Protein AF-A0A2V6CV10-F1 (afdb_monomer)

Foldseek 3Di:
DPPDDDDPPDDDAQQRPPDPDADADKAADCDDDPVCNCRRVVVAIEGEDSNCVCPVHPDDPRHHYDHPVVVVVVVVVDDPPDDDDDDPDDPVVVVVVCPDPPDD

Sequence (104 aa):
MIKNRALTGEVIAVDAPNRDAIISRVIWLRGMERQNSAAHDRCIYIHETPEERHIGKSFSFGCIRMRSRDVITLYDSVHIGMHVTISEKSIDELLRGEKPTLLS

Nearest PDB structures (foldseek):
  2jmp-assembly1_A  TM=3.567E-01  e=7.137E+00  Mycoplasmoides genitalium

pLDDT: mean 83.99, std 13.72, range [39.53, 95.81]

Mean predicted aligned error: 7.21 Å

Radius of gyration: 15.73 Å; Cα contacts (8 Å, |Δi|>4): 104; chains: 1; bounding box: 34×25×48 Å

Secondary structure (DSSP, 8-state):
--SS-------PPTT-TT-----S-EEE----SGGGTTTTTTT-EEEE-S-GGGTTS--SSS-EEE-HHHHHHHHHH--TT------SS-HHHHHHH-------

Structure (mmCIF, N/CA/C/O backbone):
data_AF-A0A2V6CV10-F1
#
_entry.id   AF-A0A2V6CV10-F1
#
loop_
_atom_site.group_PDB
_atom_site.id
_atom_site.type_symbol
_atom_site.label_atom_id
_atom_site.label_alt_id
_atom_site.label_comp_id
_atom_site.label_asym_id
_atom_site.label_entity_id
_atom_site.label_seq_id
_atom_site.pdbx_PDB_ins_code
_atom_site.Cartn_x
_atom_site.Cartn_y
_atom_site.Cartn_z
_atom_site.occupancy
_atom_site.B_iso_or_equiv
_atom_site.auth_seq_id
_atom_site.auth_comp_id
_atom_site.auth_asym_id
_atom_site.auth_atom_id
_atom_site.pdbx_PDB_model_num
ATOM 1 N N . MET A 1 1 ? -8.449 -8.192 -6.311 1.00 43.50 1 MET A N 1
ATOM 2 C CA . MET A 1 1 ? -8.489 -8.506 -7.757 1.00 43.50 1 MET A CA 1
ATOM 3 C C . MET A 1 1 ? -8.357 -7.198 -8.524 1.00 43.50 1 MET A C 1
ATOM 5 O O . MET A 1 1 ? -9.161 -6.302 -8.295 1.00 43.50 1 MET A O 1
ATOM 9 N N . ILE A 1 2 ? -7.317 -7.048 -9.345 1.00 49.66 2 ILE A N 1
ATOM 10 C CA . ILE A 1 2 ? -7.101 -5.850 -10.167 1.00 49.66 2 ILE A CA 1
ATOM 11 C C . ILE A 1 2 ? -8.170 -5.851 -11.257 1.00 49.66 2 ILE A C 1
ATOM 13 O O . ILE A 1 2 ? -8.098 -6.664 -12.168 1.00 49.66 2 ILE A O 1
ATOM 17 N N . LYS A 1 3 ? -9.194 -5.002 -11.145 1.00 41.28 3 LYS A N 1
ATOM 18 C CA . LYS A 1 3 ? -10.291 -4.976 -12.126 1.00 41.28 3 LYS A CA 1
ATOM 19 C C . LYS A 1 3 ? -10.103 -3.957 -13.255 1.00 41.28 3 LYS A C 1
ATOM 21 O O . LYS A 1 3 ? -10.986 -3.856 -14.091 1.00 41.28 3 LYS A O 1
ATOM 26 N N . ASN A 1 4 ? -8.992 -3.210 -13.302 1.00 54.44 4 ASN A N 1
ATOM 27 C CA . ASN A 1 4 ? -8.846 -2.145 -14.304 1.00 54.44 4 ASN A CA 1
ATOM 28 C C . ASN A 1 4 ? -7.400 -1.724 -14.644 1.00 54.44 4 ASN A C 1
ATOM 30 O O . ASN A 1 4 ? -7.141 -0.549 -14.887 1.00 54.44 4 ASN A O 1
ATOM 34 N N . ARG A 1 5 ? -6.426 -2.648 -14.631 1.00 65.38 5 ARG A N 1
ATOM 35 C CA . ARG A 1 5 ? -5.068 -2.357 -15.134 1.00 65.38 5 ARG A CA 1
ATOM 36 C C . ARG A 1 5 ? -4.630 -3.418 -16.130 1.00 65.38 5 ARG A C 1
ATOM 38 O O . ARG A 1 5 ? -4.766 -4.606 -15.853 1.00 65.38 5 ARG A O 1
ATOM 45 N N . ALA A 1 6 ? -4.119 -2.965 -17.269 1.00 69.75 6 ALA A N 1
ATOM 46 C CA . ALA A 1 6 ? -3.507 -3.809 -18.283 1.00 69.75 6 ALA A CA 1
ATOM 47 C C . ALA A 1 6 ? -2.003 -3.933 -18.015 1.00 69.75 6 ALA A C 1
ATOM 49 O O . ALA A 1 6 ? -1.371 -2.982 -17.550 1.00 69.75 6 ALA A O 1
ATOM 50 N N . LEU A 1 7 ? -1.436 -5.102 -18.316 1.00 77.38 7 LEU A N 1
ATOM 51 C CA . LEU A 1 7 ? 0.011 -5.285 -18.314 1.00 77.38 7 LEU A CA 1
ATOM 52 C C . LEU A 1 7 ? 0.620 -4.343 -19.363 1.00 77.38 7 LEU A C 1
ATOM 54 O O . LEU A 1 7 ? 0.187 -4.351 -20.513 1.00 77.38 7 LEU A O 1
ATOM 58 N N . THR A 1 8 ? 1.622 -3.552 -18.982 1.00 81.69 8 THR A N 1
ATOM 59 C CA . THR A 1 8 ? 2.290 -2.630 -19.916 1.00 81.69 8 THR A CA 1
ATOM 60 C C . THR A 1 8 ? 3.216 -3.358 -20.894 1.00 81.69 8 THR A C 1
ATOM 62 O O . THR A 1 8 ? 3.526 -2.821 -21.951 1.00 81.69 8 THR A O 1
ATOM 65 N N . GLY A 1 9 ? 3.675 -4.567 -20.545 1.00 81.38 9 GLY A N 1
ATOM 66 C CA . GLY A 1 9 ? 4.698 -5.308 -21.294 1.00 81.38 9 GLY A CA 1
ATOM 67 C C . GLY A 1 9 ? 6.112 -4.732 -21.148 1.00 81.38 9 GLY A C 1
ATOM 68 O O . GLY A 1 9 ? 7.052 -5.257 -21.739 1.00 81.38 9 GLY A O 1
ATOM 69 N N . GLU A 1 10 ? 6.280 -3.669 -20.362 1.00 83.75 10 GLU A N 1
ATOM 70 C CA . GLU A 1 10 ? 7.567 -3.013 -20.156 1.00 83.75 10 GLU A CA 1
ATOM 71 C C . GLU A 1 10 ? 8.419 -3.753 -19.116 1.00 83.75 10 GLU A C 1
ATOM 73 O O . GLU A 1 10 ? 7.927 -4.157 -18.061 1.00 83.75 10 GLU A O 1
ATOM 78 N N . VAL A 1 11 ? 9.725 -3.857 -19.378 1.00 84.25 11 VAL A N 1
ATOM 79 C CA . VAL A 1 11 ? 10.717 -4.279 -18.381 1.00 84.25 11 VAL A CA 1
ATOM 80 C C . VAL A 1 11 ? 11.304 -3.028 -17.738 1.00 84.25 11 VAL A C 1
ATOM 82 O O . VAL A 1 11 ? 11.967 -2.232 -18.402 1.00 84.25 11 VAL A O 1
ATOM 85 N N . ILE A 1 12 ? 11.048 -2.845 -16.444 1.00 83.44 12 ILE A N 1
ATOM 86 C CA . ILE A 1 12 ? 11.483 -1.666 -15.690 1.00 83.44 12 ILE A CA 1
ATOM 87 C C . ILE A 1 12 ? 12.706 -2.032 -14.849 1.00 83.44 12 ILE A C 1
ATOM 89 O O . ILE A 1 12 ? 12.679 -2.997 -14.086 1.00 83.44 12 ILE A O 1
ATOM 93 N N . ALA A 1 13 ? 13.784 -1.259 -14.999 1.00 82.12 13 ALA A N 1
ATOM 94 C CA . ALA A 1 13 ? 14.981 -1.407 -14.179 1.00 82.12 13 ALA A CA 1
ATOM 95 C C . ALA A 1 13 ? 14.705 -1.014 -12.720 1.00 82.12 13 ALA A C 1
ATOM 97 O O . ALA A 1 13 ? 13.864 -0.154 -12.442 1.00 82.12 13 ALA A O 1
ATOM 98 N N . VAL A 1 14 ? 15.460 -1.606 -11.793 1.00 81.06 14 VAL A N 1
ATOM 99 C CA . VAL A 1 14 ? 15.458 -1.177 -10.389 1.00 81.06 14 VAL A CA 1
ATOM 100 C C . VAL A 1 14 ? 15.762 0.318 -10.335 1.00 81.06 14 VAL A C 1
ATOM 102 O O . VAL A 1 14 ? 16.636 0.809 -11.049 1.00 81.06 14 VAL A O 1
ATOM 105 N N . ASP A 1 15 ? 15.015 1.038 -9.506 1.00 81.50 15 ASP A N 1
ATOM 106 C CA . ASP A 1 15 ? 15.177 2.464 -9.266 1.00 81.50 15 ASP A CA 1
ATOM 107 C C . ASP A 1 15 ? 14.908 3.380 -10.479 1.00 81.50 15 ASP A C 1
ATOM 109 O O . ASP A 1 15 ? 15.243 4.569 -10.441 1.00 81.50 15 ASP A O 1
ATOM 113 N N . ALA A 1 16 ? 14.223 2.883 -11.517 1.00 79.44 16 ALA A N 1
ATOM 114 C CA . ALA A 1 16 ? 13.781 3.705 -12.643 1.00 79.44 16 ALA A CA 1
ATOM 115 C C . ALA A 1 16 ? 12.978 4.940 -12.162 1.00 79.44 16 ALA A C 1
ATOM 117 O O . ALA A 1 16 ? 11.963 4.785 -11.478 1.00 79.44 16 ALA A O 1
ATOM 118 N N . PRO A 1 17 ? 13.416 6.172 -12.488 1.00 72.81 17 PRO A N 1
ATOM 119 C CA . PRO A 1 17 ? 12.833 7.389 -11.932 1.00 72.81 17 PRO A CA 1
ATOM 120 C C . PRO A 1 17 ? 11.446 7.695 -12.507 1.00 72.81 17 PRO A C 1
ATOM 122 O O . PRO A 1 17 ? 11.147 7.377 -13.659 1.00 72.81 17 PRO A O 1
ATOM 125 N N . ASN A 1 18 ? 10.632 8.410 -11.722 1.00 65.06 18 ASN A N 1
ATOM 126 C CA . ASN A 1 18 ? 9.369 9.031 -12.148 1.00 65.06 18 ASN A CA 1
ATOM 127 C C . ASN A 1 18 ? 8.303 8.061 -12.689 1.00 65.06 18 ASN A C 1
ATOM 129 O O . ASN A 1 18 ? 7.419 8.471 -13.445 1.00 65.06 18 ASN A O 1
ATOM 133 N N . ARG A 1 19 ? 8.352 6.781 -12.307 1.00 64.50 19 ARG A N 1
ATOM 134 C CA . ARG A 1 19 ? 7.335 5.792 -12.680 1.00 64.50 19 ARG A CA 1
ATOM 135 C C . ARG A 1 19 ? 6.751 5.154 -11.425 1.00 64.50 19 ARG A C 1
ATOM 137 O O . ARG A 1 19 ? 7.427 4.405 -10.732 1.00 64.50 19 ARG A O 1
ATOM 144 N N . ASP A 1 20 ? 5.467 5.403 -11.162 1.00 70.56 20 ASP A N 1
ATOM 145 C CA . ASP A 1 20 ? 4.692 4.685 -10.134 1.00 70.56 20 ASP A CA 1
ATOM 146 C C . ASP A 1 20 ? 4.167 3.351 -10.688 1.00 70.56 20 ASP A C 1
ATOM 148 O O . ASP A 1 20 ? 2.972 3.050 -10.670 1.00 70.56 20 ASP A O 1
ATOM 152 N N . ALA A 1 21 ? 5.070 2.590 -11.303 1.00 78.50 21 ALA A N 1
ATOM 153 C CA . ALA A 1 21 ? 4.719 1.343 -11.949 1.00 78.50 21 ALA A CA 1
ATOM 154 C C . ALA A 1 21 ? 4.452 0.263 -10.897 1.00 78.50 21 ALA A C 1
ATOM 156 O O . ALA A 1 21 ? 5.262 0.031 -10.003 1.00 78.50 21 ALA A O 1
ATOM 157 N N . ILE A 1 22 ? 3.315 -0.413 -11.048 1.00 82.62 22 ILE A N 1
ATOM 158 C CA . ILE A 1 22 ? 2.992 -1.641 -10.322 1.00 82.62 22 ILE A CA 1
ATOM 159 C C . ILE A 1 22 ? 3.659 -2.782 -11.092 1.00 82.62 22 ILE A C 1
ATOM 161 O O . ILE A 1 22 ? 3.347 -2.996 -12.263 1.00 82.62 22 ILE A O 1
ATOM 165 N N . ILE A 1 23 ? 4.592 -3.477 -10.451 1.00 82.75 23 ILE A N 1
ATOM 166 C CA . ILE A 1 23 ? 5.445 -4.513 -11.046 1.00 82.75 23 ILE A CA 1
ATOM 167 C C . ILE A 1 23 ? 4.931 -5.935 -10.749 1.00 82.75 23 ILE A C 1
ATOM 169 O O . ILE A 1 23 ? 5.196 -6.858 -11.513 1.00 82.75 23 ILE A O 1
ATOM 173 N N . SER A 1 24 ? 4.193 -6.147 -9.654 1.00 83.38 24 SER A N 1
ATOM 174 C CA . SER A 1 24 ? 3.896 -7.472 -9.096 1.00 83.38 24 SER A CA 1
ATOM 175 C C . SER A 1 24 ? 2.469 -7.641 -8.548 1.00 83.38 24 SER A C 1
ATOM 177 O O . SER A 1 24 ? 1.758 -8.553 -8.981 1.00 83.38 24 SER A O 1
ATOM 179 N N . ARG A 1 25 ? 2.028 -6.824 -7.587 1.00 89.00 25 ARG A N 1
ATOM 180 C CA . ARG A 1 25 ? 0.831 -7.008 -6.760 1.00 89.00 25 ARG A CA 1
ATOM 181 C C . ARG A 1 25 ? 0.261 -5.659 -6.340 1.00 89.00 25 ARG A C 1
ATOM 183 O O . ARG A 1 25 ? 0.953 -4.674 -6.118 1.00 89.00 25 ARG A O 1
ATOM 190 N N . VAL A 1 26 ? -1.054 -5.637 -6.166 1.00 90.88 26 VAL A N 1
ATOM 191 C CA . VAL A 1 26 ? -1.752 -4.474 -5.621 1.00 90.88 26 VAL A CA 1
ATOM 192 C C . VAL A 1 26 ? -2.934 -4.906 -4.769 1.00 90.88 26 VAL A C 1
ATOM 194 O O . VAL A 1 26 ? -3.700 -5.804 -5.141 1.00 90.88 26 VAL A O 1
ATOM 197 N N . ILE A 1 27 ? -3.079 -4.243 -3.626 1.00 92.50 27 ILE A N 1
ATOM 198 C CA . ILE A 1 27 ? -4.119 -4.485 -2.630 1.00 92.50 27 ILE A CA 1
ATOM 199 C C . ILE A 1 27 ? -4.919 -3.195 -2.460 1.00 92.50 27 ILE A C 1
ATOM 201 O O . ILE A 1 27 ? -4.413 -2.189 -1.969 1.00 92.50 27 ILE A O 1
ATOM 205 N N . TRP A 1 28 ? -6.175 -3.225 -2.895 1.00 91.94 28 TRP A N 1
ATOM 206 C CA . TRP A 1 28 ? -7.066 -2.067 -2.862 1.00 91.94 28 TRP A CA 1
ATOM 207 C C . TRP A 1 28 ? -7.551 -1.756 -1.453 1.00 91.94 28 TRP A C 1
ATOM 209 O O . TRP A 1 28 ? -7.961 -2.661 -0.725 1.00 91.94 28 TRP A O 1
ATOM 219 N N . LEU A 1 29 ? -7.585 -0.467 -1.117 1.00 93.56 29 LEU A N 1
ATOM 220 C CA . LEU A 1 29 ? -8.171 0.023 0.123 1.00 93.56 29 LEU A CA 1
ATOM 221 C C . LEU A 1 29 ? -9.537 0.648 -0.168 1.00 93.56 29 LEU A C 1
ATOM 223 O O . LEU A 1 29 ? -9.691 1.421 -1.111 1.00 93.56 29 LEU A O 1
ATOM 227 N N . ARG A 1 30 ? -10.545 0.299 0.639 1.00 92.25 30 ARG A N 1
ATOM 228 C CA . ARG A 1 30 ? -11.904 0.843 0.490 1.00 92.25 30 ARG A CA 1
ATOM 229 C C . ARG A 1 30 ? -12.063 2.215 1.146 1.00 92.25 30 ARG A C 1
ATOM 231 O O . ARG A 1 30 ? -12.762 3.057 0.598 1.00 92.25 30 ARG A O 1
ATOM 238 N N . GLY A 1 31 ? -11.401 2.427 2.283 1.00 94.31 31 GLY A N 1
ATOM 239 C CA . GLY A 1 31 ? -11.731 3.514 3.202 1.00 94.31 31 GLY A CA 1
ATOM 240 C C . GLY A 1 31 ? -12.979 3.176 4.018 1.00 94.31 31 GLY A C 1
ATOM 241 O O . GLY A 1 31 ? -14.019 2.837 3.459 1.00 94.31 31 GLY A O 1
ATOM 242 N N . MET A 1 32 ? -12.865 3.201 5.343 1.00 95.50 32 MET A N 1
ATOM 243 C CA . MET A 1 32 ? -13.945 2.838 6.276 1.00 95.50 32 MET A CA 1
ATOM 244 C C . MET A 1 32 ? -14.380 4.009 7.166 1.00 95.50 32 MET A C 1
ATOM 246 O O . MET A 1 32 ? -15.307 3.876 7.957 1.00 95.50 32 MET A O 1
ATOM 250 N N . GLU A 1 33 ? -13.736 5.164 7.022 1.00 95.62 33 GLU A N 1
ATOM 251 C CA . GLU A 1 33 ? -13.963 6.364 7.818 1.00 95.62 33 GLU A CA 1
ATOM 252 C C . GLU A 1 33 ? -14.342 7.533 6.905 1.00 95.62 33 GLU A C 1
ATOM 254 O O . GLU A 1 33 ? -14.018 7.557 5.714 1.00 95.62 33 GLU A O 1
ATOM 259 N N . ARG A 1 34 ? -14.998 8.558 7.460 1.00 95.81 34 ARG A N 1
ATOM 260 C CA . ARG A 1 34 ? -15.471 9.710 6.675 1.00 95.81 34 ARG A CA 1
ATOM 261 C C . ARG A 1 34 ? -14.341 10.353 5.862 1.00 95.81 34 ARG A C 1
ATOM 263 O O . ARG A 1 34 ? -14.524 10.599 4.671 1.00 95.81 34 ARG A O 1
ATOM 270 N N . GLN A 1 35 ? -13.178 10.568 6.479 1.00 94.00 35 GLN A N 1
ATOM 271 C CA . GLN A 1 35 ? -12.014 11.202 5.853 1.00 94.00 35 GLN A CA 1
ATOM 272 C C . GLN A 1 35 ? -11.373 10.382 4.725 1.00 94.00 35 GLN A C 1
ATOM 274 O O . GLN A 1 35 ? -10.720 10.959 3.859 1.00 94.00 35 GLN A O 1
ATOM 279 N N . ASN A 1 36 ? -11.546 9.056 4.717 1.00 93.38 36 ASN A N 1
ATOM 280 C CA . ASN A 1 36 ? -10.918 8.165 3.738 1.00 93.38 36 ASN A CA 1
ATOM 281 C C . ASN A 1 36 ? -11.924 7.415 2.855 1.00 93.38 36 ASN A C 1
ATOM 283 O O . ASN A 1 36 ? -11.508 6.611 2.032 1.00 93.38 36 ASN A O 1
ATOM 287 N N . SER A 1 37 ? -13.216 7.729 2.951 1.00 94.94 37 SER A N 1
ATOM 288 C CA . SER A 1 37 ? -14.307 7.114 2.178 1.00 94.94 37 SER A CA 1
ATOM 289 C C . SER A 1 37 ? -14.100 7.099 0.655 1.00 94.94 37 SER 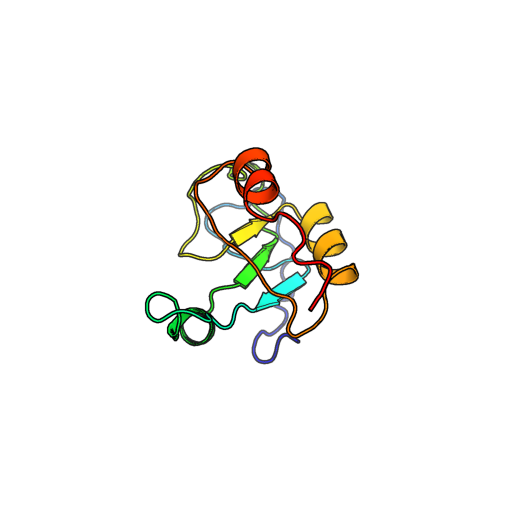A C 1
ATOM 291 O O . SER A 1 37 ? -14.592 6.202 -0.019 1.00 94.94 37 SER A O 1
ATOM 293 N N . ALA A 1 38 ? -13.332 8.049 0.111 1.00 93.50 38 ALA A N 1
ATOM 294 C CA . ALA A 1 38 ? -12.990 8.117 -1.310 1.00 93.50 38 ALA A CA 1
ATOM 295 C C . ALA A 1 38 ? -11.692 7.366 -1.685 1.00 93.50 38 ALA A C 1
ATOM 297 O O . ALA A 1 38 ? -11.210 7.520 -2.805 1.00 93.50 38 ALA A O 1
ATOM 298 N N . ALA A 1 39 ? -11.074 6.599 -0.778 1.00 92.75 39 ALA A N 1
ATOM 299 C CA . ALA A 1 39 ? -9.785 5.937 -1.020 1.00 92.75 39 ALA A CA 1
ATOM 300 C C . ALA A 1 39 ? -9.824 5.017 -2.248 1.00 92.75 39 ALA A C 1
ATOM 302 O O . ALA A 1 39 ? -8.926 5.078 -3.088 1.00 92.75 39 ALA A O 1
ATOM 303 N N . HIS A 1 40 ? -10.891 4.228 -2.391 1.00 90.81 40 HIS A N 1
ATOM 304 C CA . HIS A 1 40 ? -11.073 3.361 -3.551 1.00 90.81 40 HIS A CA 1
ATOM 305 C C . HIS A 1 40 ? -11.189 4.166 -4.852 1.00 90.81 40 HIS A C 1
ATOM 307 O O . HIS A 1 40 ? -10.461 3.906 -5.807 1.00 90.81 40 HIS A O 1
ATOM 313 N N . ASP A 1 41 ? -12.049 5.183 -4.880 1.00 90.62 41 ASP A N 1
ATOM 314 C CA . ASP A 1 41 ? -12.293 5.992 -6.083 1.00 90.62 41 ASP A CA 1
ATOM 315 C C . ASP A 1 41 ? -11.055 6.801 -6.491 1.00 90.62 41 ASP A C 1
ATOM 317 O O . ASP A 1 41 ? -10.786 7.008 -7.673 1.00 90.62 41 ASP A O 1
ATOM 321 N N . ARG A 1 42 ? -10.239 7.188 -5.506 1.00 90.69 42 ARG A N 1
ATOM 322 C CA . ARG A 1 42 ? -8.945 7.853 -5.698 1.00 90.69 42 ARG A CA 1
ATOM 323 C C . ARG A 1 42 ? -7.800 6.899 -6.032 1.00 90.69 42 ARG A C 1
ATOM 325 O O . ARG A 1 42 ? -6.663 7.350 -6.129 1.00 90.69 42 ARG A O 1
ATOM 332 N N . CYS A 1 43 ? -8.074 5.609 -6.214 1.00 89.81 43 CYS A N 1
ATOM 333 C CA . CYS A 1 43 ? -7.060 4.606 -6.520 1.00 89.81 43 CYS A CA 1
ATOM 334 C C . CYS A 1 43 ? -5.946 4.511 -5.470 1.00 89.81 43 CYS A C 1
ATOM 336 O O . CYS A 1 43 ? -4.782 4.354 -5.820 1.00 89.81 43 CYS A O 1
ATOM 338 N N . ILE A 1 44 ? -6.303 4.581 -4.186 1.00 91.25 44 ILE A N 1
ATOM 339 C CA . ILE A 1 44 ? -5.365 4.383 -3.082 1.00 91.25 44 ILE A CA 1
ATOM 340 C C . ILE A 1 44 ? -5.262 2.888 -2.762 1.00 91.25 44 ILE A C 1
ATOM 342 O O . ILE A 1 44 ? -6.244 2.225 -2.417 1.00 91.25 44 ILE A O 1
ATOM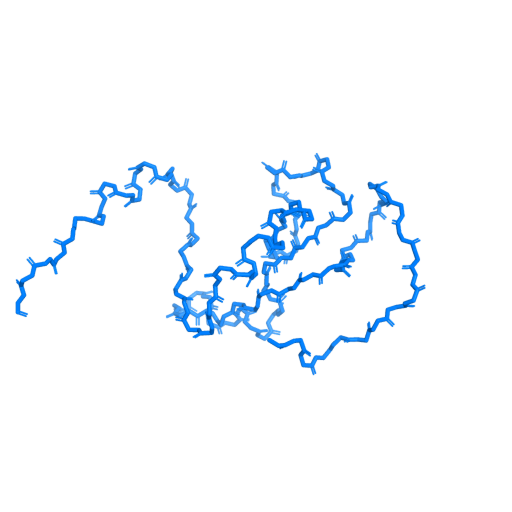 346 N N . TYR A 1 45 ? -4.055 2.346 -2.877 1.00 91.94 45 TYR A N 1
ATOM 347 C CA . TYR A 1 45 ? -3.764 0.932 -2.657 1.00 91.94 45 TYR A CA 1
ATOM 348 C C . TYR A 1 45 ? -2.363 0.731 -2.073 1.00 91.94 45 TYR A C 1
ATOM 350 O O . TYR A 1 45 ? -1.525 1.637 -2.092 1.00 91.94 45 TYR A O 1
ATOM 358 N N . ILE A 1 46 ? -2.107 -0.479 -1.582 1.00 93.75 46 ILE A N 1
ATOM 359 C CA . ILE A 1 46 ? -0.766 -0.961 -1.241 1.00 93.75 46 ILE A CA 1
ATOM 360 C C . ILE A 1 46 ? -0.188 -1.662 -2.474 1.00 93.75 46 ILE A C 1
ATOM 362 O O . ILE A 1 46 ? -0.871 -2.501 -3.065 1.00 93.75 46 ILE A O 1
ATOM 366 N N . HIS A 1 47 ? 1.034 -1.322 -2.881 1.00 91.94 47 HIS A N 1
ATOM 367 C CA . HIS A 1 47 ? 1.700 -1.920 -4.045 1.00 91.94 47 HIS A CA 1
ATOM 368 C C . HIS A 1 47 ? 3.230 -1.880 -3.929 1.00 91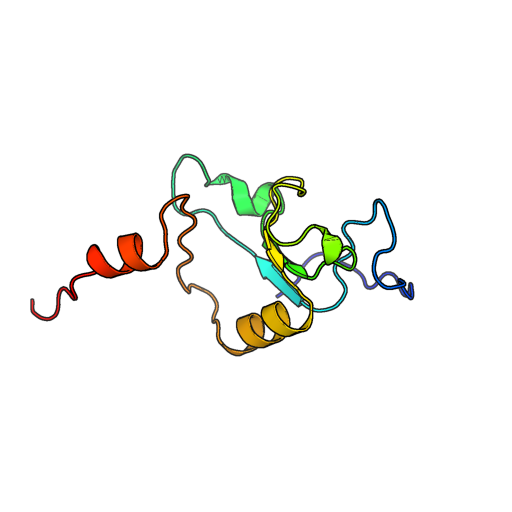.94 47 HIS A C 1
ATOM 370 O O . HIS A 1 47 ? 3.781 -1.123 -3.128 1.00 91.94 47 HIS A O 1
ATOM 376 N N . GLU A 1 48 ? 3.927 -2.666 -4.751 1.00 90.75 48 GLU A N 1
ATOM 377 C CA . GLU A 1 48 ? 5.380 -2.512 -4.928 1.00 90.75 48 GLU A CA 1
ATOM 378 C C . GLU A 1 48 ? 5.764 -1.266 -5.724 1.00 90.75 48 GLU A C 1
ATOM 380 O O . GLU A 1 48 ? 5.001 -0.773 -6.550 1.00 90.75 48 GLU A O 1
ATOM 385 N N . THR A 1 49 ? 7.003 -0.815 -5.548 1.00 88.31 49 THR A N 1
ATOM 386 C CA . THR A 1 49 ? 7.617 0.227 -6.375 1.00 88.31 49 THR A CA 1
ATOM 387 C C . THR A 1 49 ? 8.989 -0.220 -6.884 1.00 88.31 49 THR A C 1
ATOM 389 O O . THR A 1 49 ? 9.721 -0.8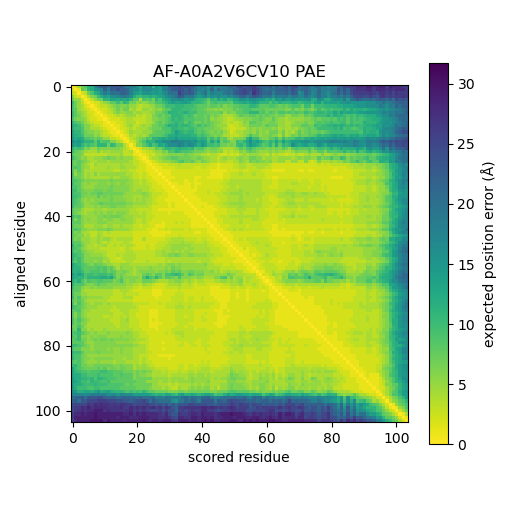63 -6.131 1.00 88.31 49 THR A O 1
ATOM 392 N N . PRO A 1 50 ? 9.386 0.132 -8.124 1.00 87.00 50 PRO A N 1
ATOM 393 C CA . PRO A 1 50 ? 10.770 -0.025 -8.559 1.00 87.00 50 PRO A CA 1
ATOM 394 C C . PRO A 1 50 ? 11.712 0.953 -7.837 1.00 87.00 50 PRO A C 1
ATOM 396 O O . PRO A 1 50 ? 12.905 0.687 -7.755 1.00 87.00 50 PRO A O 1
ATOM 399 N N . GLU A 1 51 ? 11.206 2.067 -7.293 1.00 88.62 51 GLU A N 1
ATOM 400 C CA . GLU A 1 51 ? 11.993 3.089 -6.589 1.00 88.62 51 GLU A CA 1
ATOM 401 C C . GLU A 1 51 ? 12.189 2.760 -5.098 1.00 88.62 51 GLU A C 1
ATOM 403 O O . GLU A 1 51 ? 11.823 3.545 -4.213 1.00 88.62 51 GLU A O 1
ATOM 408 N N . GLU A 1 52 ? 12.761 1.591 -4.795 1.00 88.38 52 GLU A N 1
ATOM 409 C CA . GLU A 1 52 ? 12.919 1.117 -3.413 1.00 88.38 52 GLU A CA 1
ATOM 410 C C . GLU A 1 52 ? 13.788 2.049 -2.544 1.00 88.38 52 GLU A C 1
ATOM 412 O O . GLU A 1 52 ? 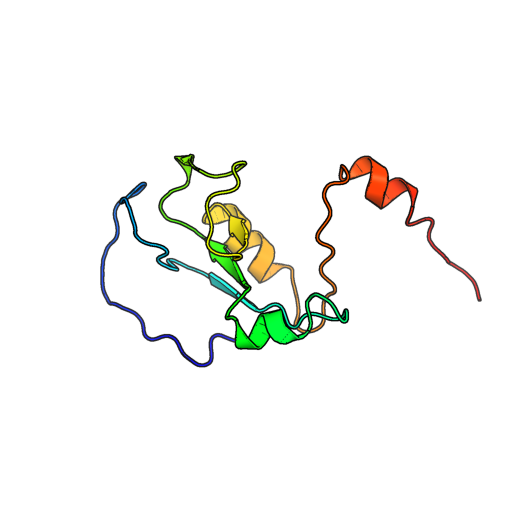13.619 2.082 -1.321 1.00 88.38 52 GLU A O 1
ATOM 417 N N . ARG A 1 53 ? 14.638 2.896 -3.150 1.00 88.56 53 ARG A N 1
ATOM 418 C CA . ARG A 1 53 ? 15.408 3.946 -2.448 1.00 88.56 53 ARG A CA 1
ATOM 419 C C . ARG A 1 53 ? 14.552 4.952 -1.663 1.00 88.56 53 ARG A C 1
ATOM 421 O O . ARG A 1 53 ? 15.070 5.657 -0.795 1.00 88.56 53 ARG A O 1
ATOM 428 N N . HIS A 1 54 ? 13.264 5.070 -1.994 1.00 88.88 54 HIS A N 1
ATOM 429 C CA . HIS A 1 54 ? 12.326 5.985 -1.339 1.00 88.88 54 HIS A CA 1
ATOM 430 C C . HIS A 1 54 ? 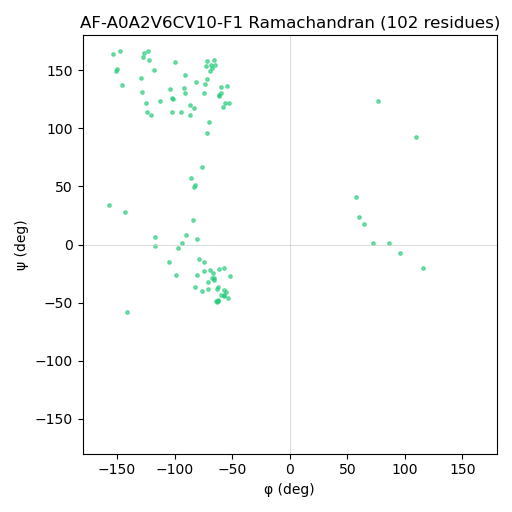11.485 5.317 -0.244 1.00 88.88 54 HIS A C 1
ATOM 432 O O . HIS A 1 54 ? 10.711 6.002 0.424 1.00 88.88 54 HIS A O 1
ATOM 438 N N . ILE A 1 55 ? 11.626 4.005 -0.027 1.00 90.19 55 ILE A N 1
ATOM 439 C CA . ILE A 1 55 ? 10.928 3.309 1.059 1.00 90.19 55 ILE A CA 1
ATOM 440 C C . ILE A 1 55 ? 11.321 3.925 2.409 1.00 90.19 55 ILE A C 1
ATOM 442 O O . ILE A 1 55 ? 12.489 4.212 2.667 1.00 90.19 55 ILE A O 1
ATOM 446 N N . GLY A 1 56 ? 10.318 4.150 3.261 1.00 89.06 56 GLY A N 1
ATOM 447 C CA . GLY A 1 56 ? 10.465 4.860 4.535 1.00 89.06 56 GLY A CA 1
ATOM 448 C C . GLY A 1 56 ? 10.340 6.385 4.433 1.00 89.06 56 GLY A C 1
ATOM 449 O O . GLY A 1 56 ? 10.447 7.064 5.449 1.00 89.06 56 GLY A O 1
ATOM 450 N N . LYS A 1 57 ? 10.095 6.941 3.237 1.00 87.62 57 LYS A N 1
ATOM 451 C CA . LYS A 1 57 ? 9.850 8.375 3.021 1.00 87.62 57 LYS A CA 1
ATOM 452 C C . LYS A 1 57 ? 8.450 8.610 2.455 1.00 87.62 57 LYS A C 1
ATOM 454 O O . LYS A 1 57 ? 7.929 7.788 1.703 1.00 87.62 57 LYS A O 1
ATOM 459 N N . SER A 1 58 ? 7.862 9.765 2.770 1.00 83.81 58 SER A N 1
ATOM 460 C CA . SER A 1 58 ? 6.627 10.226 2.125 1.00 83.81 58 SER A CA 1
ATOM 461 C C . SER A 1 58 ? 6.936 10.643 0.685 1.00 83.81 58 SER A C 1
ATOM 463 O O . SER A 1 58 ? 7.451 11.732 0.441 1.00 83.81 58 SER A O 1
ATOM 465 N N . PHE A 1 59 ? 6.721 9.728 -0.261 1.00 82.25 59 PHE A N 1
ATOM 466 C CA . PHE A 1 59 ? 7.126 9.897 -1.662 1.00 82.25 59 PHE A CA 1
ATOM 467 C C . PHE A 1 59 ? 6.104 9.302 -2.651 1.00 82.25 59 PHE A C 1
ATOM 469 O O . PHE A 1 59 ? 6.456 8.843 -3.734 1.00 82.25 59 PHE A O 1
ATOM 476 N N . SER A 1 60 ? 4.825 9.255 -2.275 1.00 79.81 60 SER A N 1
ATOM 477 C CA . SER A 1 60 ? 3.739 8.749 -3.124 1.00 79.81 60 SER A CA 1
ATOM 478 C C . SER A 1 60 ? 2.639 9.796 -3.323 1.00 79.81 60 SER A C 1
ATOM 480 O O . SER A 1 60 ? 2.550 10.775 -2.585 1.00 79.81 60 SER A O 1
ATOM 482 N N . PHE A 1 61 ? 1.747 9.560 -4.290 1.00 81.50 61 PHE A N 1
ATOM 483 C CA . PHE A 1 61 ? 0.534 10.366 -4.509 1.00 81.50 61 PHE A CA 1
ATOM 484 C C . PHE A 1 61 ? -0.643 9.937 -3.609 1.00 81.50 61 PHE A C 1
ATOM 486 O O . PHE A 1 61 ? -1.806 10.193 -3.921 1.00 81.50 61 PHE A O 1
ATOM 493 N N . GLY A 1 62 ? -0.344 9.260 -2.495 1.00 86.94 62 GLY A N 1
ATOM 494 C CA . GLY A 1 62 ? -1.313 8.731 -1.534 1.00 86.94 62 GLY A CA 1
ATOM 495 C C . GLY A 1 62 ? -1.321 7.203 -1.423 1.00 86.94 62 GLY A C 1
ATOM 496 O O . GLY A 1 62 ? -1.763 6.683 -0.404 1.00 86.94 62 GLY A O 1
ATOM 497 N N . CYS A 1 63 ? -0.804 6.477 -2.419 1.00 90.81 63 CYS A N 1
ATOM 498 C CA . CYS A 1 63 ? -0.612 5.024 -2.335 1.00 90.81 63 CYS A CA 1
ATOM 499 C C . CYS A 1 63 ? 0.434 4.646 -1.277 1.00 90.81 63 CYS A C 1
ATOM 501 O O . CYS A 1 63 ? 1.315 5.436 -0.937 1.00 90.81 63 CYS A O 1
ATOM 503 N N . ILE A 1 64 ? 0.386 3.408 -0.796 1.00 92.25 64 ILE A N 1
ATOM 504 C CA . ILE A 1 64 ? 1.362 2.875 0.156 1.00 92.25 64 ILE A CA 1
ATOM 505 C C . ILE A 1 64 ? 2.328 1.980 -0.618 1.00 92.25 64 ILE A C 1
ATOM 507 O O . ILE A 1 64 ? 1.937 0.944 -1.154 1.00 92.25 64 ILE A O 1
ATOM 511 N N . ARG A 1 65 ? 3.593 2.402 -0.693 1.00 92.75 65 ARG A N 1
ATOM 512 C CA . ARG A 1 65 ? 4.645 1.688 -1.423 1.00 92.75 65 ARG A CA 1
ATOM 513 C C . ARG A 1 65 ? 5.385 0.723 -0.504 1.00 92.75 65 ARG A C 1
ATOM 515 O O . ARG A 1 65 ? 5.787 1.095 0.596 1.00 92.75 65 ARG A O 1
ATOM 522 N N . MET A 1 66 ? 5.613 -0.488 -0.989 1.00 92.88 66 MET A N 1
ATOM 523 C CA . MET A 1 66 ? 6.406 -1.525 -0.328 1.00 92.88 66 MET A CA 1
ATOM 524 C C . MET A 1 66 ? 7.504 -2.039 -1.265 1.00 92.88 66 MET A C 1
ATOM 526 O O . MET A 1 66 ? 7.463 -1.808 -2.474 1.00 92.88 66 MET A O 1
ATOM 530 N N . ARG A 1 67 ? 8.493 -2.750 -0.714 1.00 92.62 67 ARG A N 1
ATOM 531 C CA . ARG A 1 67 ? 9.436 -3.519 -1.538 1.00 92.62 67 ARG A CA 1
ATOM 532 C C . ARG A 1 67 ? 8.718 -4.691 -2.192 1.00 92.62 67 ARG A C 1
ATOM 534 O O . ARG A 1 67 ? 7.742 -5.210 -1.643 1.00 92.62 67 ARG A O 1
ATOM 541 N N . SER A 1 68 ? 9.245 -5.158 -3.321 1.00 90.56 68 SER A N 1
ATOM 542 C CA . SER A 1 68 ? 8.601 -6.229 -4.099 1.00 90.56 68 SER A CA 1
ATOM 543 C C . SER A 1 68 ? 8.388 -7.507 -3.277 1.00 90.56 68 SER A C 1
ATOM 545 O O . SER A 1 68 ? 7.304 -8.086 -3.283 1.00 90.56 68 SER A O 1
ATOM 547 N N . ARG A 1 69 ? 9.392 -7.921 -2.493 1.00 92.56 69 ARG A N 1
ATOM 548 C CA . ARG A 1 69 ? 9.293 -9.119 -1.639 1.00 92.56 69 ARG A CA 1
ATOM 549 C C . ARG A 1 69 ? 8.220 -8.986 -0.556 1.00 92.56 69 ARG A C 1
ATOM 551 O O . ARG A 1 69 ? 7.521 -9.953 -0.250 1.00 92.56 69 ARG A O 1
ATOM 558 N N . ASP A 1 70 ? 8.100 -7.798 0.020 1.00 94.00 70 ASP A N 1
ATOM 559 C CA . ASP A 1 70 ? 7.245 -7.567 1.179 1.00 94.00 70 ASP A CA 1
ATOM 560 C C . ASP A 1 70 ? 5.771 -7.511 0.764 1.00 94.00 70 ASP A C 1
ATOM 562 O O . ASP A 1 70 ? 4.929 -8.110 1.429 1.00 94.00 70 ASP A O 1
ATOM 566 N N . VAL A 1 71 ? 5.445 -6.877 -0.372 1.00 93.81 71 VAL A N 1
ATOM 567 C CA . VAL A 1 71 ? 4.055 -6.853 -0.858 1.00 93.81 71 VAL A CA 1
ATOM 568 C C . VAL A 1 71 ? 3.587 -8.212 -1.368 1.00 93.81 71 VAL A C 1
ATOM 570 O O . VAL A 1 71 ? 2.416 -8.530 -1.203 1.00 93.81 71 VAL A O 1
ATOM 573 N N . ILE A 1 72 ? 4.473 -9.034 -1.943 1.00 93.12 72 ILE A N 1
ATOM 574 C CA . ILE A 1 72 ? 4.142 -10.419 -2.316 1.00 93.12 72 ILE A CA 1
ATOM 575 C C . ILE A 1 72 ? 3.780 -11.213 -1.059 1.00 93.12 72 ILE A C 1
ATOM 577 O O . ILE A 1 72 ? 2.715 -11.819 -1.000 1.00 93.12 72 ILE A O 1
ATOM 581 N N . THR A 1 73 ? 4.619 -11.122 -0.023 1.00 95.38 73 THR A N 1
ATOM 582 C CA . THR A 1 73 ? 4.374 -11.789 1.265 1.00 95.38 73 THR A CA 1
ATOM 583 C C . THR A 1 73 ? 3.063 -11.317 1.905 1.00 95.38 73 THR A C 1
ATOM 585 O O . THR A 1 73 ? 2.271 -12.123 2.393 1.00 95.38 73 THR A O 1
ATOM 588 N N . LEU A 1 74 ? 2.798 -10.006 1.879 1.00 94.25 74 LEU A N 1
ATOM 589 C CA . LEU A 1 74 ? 1.539 -9.447 2.366 1.00 94.25 74 LEU A CA 1
ATOM 590 C C . LEU A 1 74 ? 0.352 -9.966 1.547 1.00 94.25 74 LEU A C 1
ATOM 592 O O . LEU A 1 74 ? -0.625 -10.432 2.115 1.00 94.25 74 LEU A O 1
ATOM 596 N N . TYR A 1 75 ? 0.440 -9.932 0.218 1.00 93.31 75 TYR A N 1
ATOM 597 C CA . TYR A 1 75 ? -0.629 -10.383 -0.670 1.00 93.31 75 TYR A CA 1
ATOM 598 C C . TYR A 1 75 ? -1.054 -11.827 -0.383 1.00 93.31 75 TYR A C 1
ATOM 600 O O . TYR A 1 75 ? -2.248 -12.111 -0.353 1.00 93.31 75 TYR A O 1
ATOM 608 N N . ASP A 1 76 ? -0.089 -12.709 -0.125 1.00 93.81 76 ASP A N 1
ATOM 609 C CA . ASP A 1 76 ? -0.338 -14.128 0.142 1.00 93.81 76 ASP A CA 1
ATOM 610 C C . ASP A 1 76 ? -0.931 -14.390 1.543 1.00 93.81 76 ASP A C 1
ATOM 612 O O . ASP A 1 76 ? -1.465 -15.469 1.796 1.00 93.81 76 ASP A O 1
ATOM 616 N N . SER A 1 77 ? -0.864 -13.413 2.457 1.00 94.50 77 SER A N 1
ATOM 617 C CA . SER A 1 77 ? -1.336 -13.536 3.849 1.00 94.50 77 SER A CA 1
ATOM 618 C C . SER A 1 77 ? -2.656 -12.815 4.140 1.00 94.50 77 SER A C 1
ATOM 620 O O . SER A 1 77 ? -3.288 -13.082 5.165 1.00 94.50 77 SER A O 1
ATOM 622 N N . VAL A 1 78 ? -3.105 -11.919 3.256 1.00 94.38 78 VAL A N 1
ATOM 623 C CA . VAL A 1 78 ? -4.334 -11.136 3.453 1.00 94.38 78 VAL A CA 1
ATOM 624 C C . VAL A 1 78 ? -5.525 -11.714 2.691 1.00 94.38 78 VAL A C 1
ATOM 626 O O . VAL A 1 78 ? -5.388 -12.386 1.672 1.00 94.38 78 VAL A O 1
ATOM 629 N N . HIS A 1 79 ? -6.734 -11.394 3.152 1.00 92.69 79 HIS A N 1
ATOM 630 C CA . HIS A 1 79 ? -7.979 -11.723 2.458 1.00 92.69 79 HIS A CA 1
ATOM 631 C C . HIS A 1 79 ? -8.855 -10.479 2.271 1.00 92.69 79 HIS A C 1
ATOM 633 O O . HIS A 1 79 ? -8.688 -9.456 2.938 1.00 92.69 79 HIS A O 1
ATOM 639 N N . ILE A 1 80 ? -9.811 -10.557 1.341 1.00 92.75 80 ILE A N 1
ATOM 640 C CA . ILE A 1 80 ? -10.768 -9.470 1.098 1.00 92.75 80 ILE A CA 1
ATOM 641 C C . ILE A 1 80 ? -11.589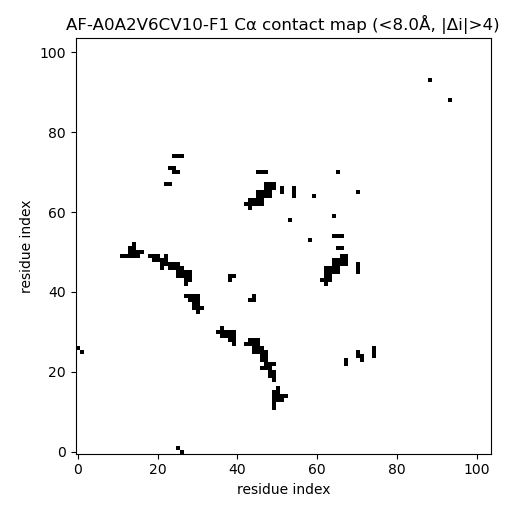 -9.229 2.367 1.00 92.75 80 ILE A C 1
ATOM 643 O O . ILE A 1 80 ? -12.197 -10.156 2.889 1.00 92.75 80 ILE A O 1
ATOM 647 N N . GLY A 1 81 ? -11.641 -7.976 2.818 1.00 92.75 81 GLY A N 1
ATOM 648 C CA . GLY A 1 81 ? -12.343 -7.588 4.044 1.00 92.75 81 GLY A CA 1
ATOM 649 C C . GLY A 1 81 ? -11.443 -7.512 5.276 1.00 92.75 81 GLY A C 1
ATOM 650 O O . GLY A 1 81 ? -11.893 -7.002 6.297 1.00 92.75 81 GLY A O 1
ATOM 651 N N . MET A 1 82 ? -10.177 -7.934 5.180 1.00 95.00 82 MET A N 1
ATOM 652 C CA . MET A 1 82 ? -9.205 -7.713 6.247 1.00 95.00 82 MET A CA 1
ATOM 653 C C . MET A 1 82 ? -9.043 -6.211 6.520 1.00 95.00 82 MET A C 1
ATOM 655 O O . MET A 1 82 ? -8.863 -5.414 5.595 1.00 95.00 82 MET A O 1
ATOM 659 N N . HIS A 1 83 ? -9.124 -5.830 7.795 1.00 94.19 83 HIS A N 1
ATOM 660 C CA . HIS A 1 83 ? -8.972 -4.442 8.215 1.00 94.19 83 HIS A CA 1
ATOM 661 C C . HIS A 1 83 ? -7.517 -3.985 8.100 1.00 94.19 83 HIS A C 1
ATOM 663 O O . HIS A 1 83 ? -6.587 -4.732 8.399 1.00 94.19 83 HIS A O 1
ATOM 669 N N . VAL A 1 84 ? -7.340 -2.731 7.686 1.00 93.88 84 VAL A N 1
ATOM 670 C CA . VAL A 1 84 ? -6.037 -2.075 7.575 1.00 93.88 84 VAL A CA 1
ATOM 671 C C . VAL A 1 84 ? -6.086 -0.796 8.393 1.00 93.88 84 VAL A C 1
ATOM 673 O O . VAL A 1 84 ? -6.904 0.082 8.121 1.00 93.88 84 VAL A O 1
ATOM 676 N N . THR A 1 85 ? -5.184 -0.686 9.362 1.00 93.81 85 THR A N 1
ATOM 677 C CA . THR A 1 85 ? -4.999 0.523 10.166 1.00 93.81 85 THR A CA 1
ATOM 678 C C . THR A 1 85 ? -3.782 1.280 9.649 1.00 93.81 85 THR A C 1
ATOM 680 O O . THR A 1 85 ? -2.692 0.721 9.559 1.00 93.81 85 THR A O 1
ATOM 683 N N . ILE A 1 86 ? -3.963 2.559 9.316 1.00 91.44 86 ILE A N 1
ATOM 684 C CA . ILE A 1 86 ? -2.882 3.472 8.925 1.00 91.44 86 ILE A CA 1
ATOM 685 C C . ILE A 1 86 ? -2.767 4.522 10.025 1.00 91.44 86 ILE A C 1
ATOM 687 O O . ILE A 1 86 ? -3.753 5.175 10.358 1.00 91.44 86 ILE A O 1
ATOM 691 N N . SER A 1 87 ? -1.581 4.665 10.608 1.00 91.62 87 SER A N 1
ATOM 692 C CA . SER A 1 87 ? -1.352 5.546 11.752 1.00 91.62 87 SER A CA 1
ATOM 693 C C . SER A 1 87 ? 0.076 6.078 11.755 1.00 91.62 87 SER A C 1
ATOM 695 O O . SER A 1 87 ? 0.992 5.410 11.284 1.00 91.62 87 SER A O 1
ATOM 697 N N . GLU A 1 88 ? 0.259 7.270 12.321 1.00 91.00 88 GLU A N 1
ATOM 698 C CA . GLU A 1 88 ? 1.578 7.845 12.624 1.00 91.00 88 GLU A CA 1
ATOM 699 C C . GLU A 1 88 ? 2.194 7.250 13.901 1.00 91.00 88 GLU A C 1
ATOM 701 O O . GLU A 1 88 ? 3.378 7.438 14.177 1.00 91.00 88 GLU A O 1
ATOM 706 N N . LYS A 1 89 ? 1.393 6.527 14.693 1.00 93.12 89 LYS A N 1
ATOM 707 C CA . LYS A 1 89 ? 1.846 5.861 15.916 1.00 93.12 89 LYS A CA 1
ATOM 708 C C . LYS A 1 89 ? 2.777 4.701 15.592 1.00 93.12 89 LYS A C 1
ATOM 710 O O . LYS A 1 89 ? 2.609 4.011 14.586 1.00 93.12 89 LYS A O 1
ATOM 715 N N . SER A 1 90 ? 3.718 4.434 16.496 1.00 91.38 90 SER A N 1
ATOM 716 C CA . SER A 1 90 ? 4.541 3.232 16.393 1.00 91.38 90 SER A CA 1
ATOM 717 C C . SER A 1 90 ? 3.688 1.974 16.558 1.00 91.38 90 SER A C 1
ATOM 719 O O . SER A 1 90 ? 2.647 1.985 17.224 1.00 91.38 90 SER A O 1
ATOM 721 N N . ILE A 1 91 ? 4.155 0.865 15.982 1.00 89.81 91 ILE A N 1
ATOM 722 C CA . ILE A 1 91 ? 3.463 -0.422 16.098 1.00 89.81 91 ILE A CA 1
ATOM 723 C C . ILE A 1 91 ? 3.273 -0.829 17.565 1.00 89.81 91 ILE A C 1
ATOM 725 O O . ILE A 1 91 ? 2.191 -1.263 17.944 1.00 89.81 91 ILE A O 1
ATOM 729 N N . ASP A 1 92 ? 4.271 -0.582 18.418 1.00 91.81 92 ASP A N 1
ATOM 730 C CA . ASP A 1 92 ? 4.186 -0.887 19.846 1.00 91.81 92 ASP A CA 1
ATOM 731 C C . ASP A 1 92 ? 3.080 -0.091 20.545 1.00 91.81 92 ASP A C 1
ATOM 733 O O . ASP A 1 92 ? 2.436 -0.586 21.468 1.00 91.81 92 ASP A O 1
ATOM 737 N N . GLU A 1 93 ? 2.857 1.163 20.144 1.00 92.38 93 GLU A N 1
ATOM 738 C CA . GLU A 1 93 ? 1.783 1.978 20.705 1.00 92.38 93 GLU A CA 1
ATOM 739 C C . GLU A 1 93 ? 0.403 1.487 20.254 1.00 92.38 93 GLU A C 1
ATOM 741 O O . GLU A 1 93 ? -0.518 1.452 21.070 1.00 92.38 93 GLU A O 1
ATOM 746 N N . LEU A 1 94 ? 0.272 1.055 18.996 1.00 87.50 94 LEU A N 1
ATOM 747 C CA . LEU A 1 94 ? -0.966 0.472 18.472 1.00 87.50 94 LEU A CA 1
ATOM 748 C C . LEU A 1 94 ? -1.316 -0.834 19.195 1.00 87.50 94 LEU A C 1
ATOM 750 O O . LEU A 1 94 ? -2.423 -0.975 19.712 1.00 87.50 94 LEU A O 1
ATOM 754 N N . LEU A 1 95 ? -0.346 -1.740 19.324 1.00 85.75 95 LEU A N 1
ATOM 755 C CA . LEU A 1 95 ? -0.540 -3.044 19.963 1.00 85.75 95 LEU A CA 1
ATOM 756 C C . LEU A 1 95 ? -0.843 -2.935 21.465 1.00 85.75 95 LEU A C 1
ATOM 758 O O . LEU A 1 95 ? -1.554 -3.770 22.017 1.00 85.75 95 LEU A O 1
ATOM 762 N N . ARG A 1 96 ? -0.357 -1.888 22.148 1.00 80.31 96 ARG A N 1
ATOM 763 C CA . ARG A 1 96 ? -0.718 -1.619 23.553 1.00 80.31 96 ARG A CA 1
ATOM 764 C C . ARG A 1 96 ? -2.188 -1.220 23.733 1.00 80.31 96 ARG A C 1
ATOM 766 O O . ARG A 1 96 ? -2.739 -1.453 24.809 1.00 80.31 96 ARG A O 1
ATOM 773 N N . GLY A 1 97 ? -2.800 -0.600 22.721 1.00 64.19 97 GLY A N 1
ATOM 774 C CA . GLY A 1 97 ? -4.208 -0.188 22.729 1.00 64.19 97 GLY A CA 1
ATOM 775 C C . GLY A 1 97 ? -5.184 -1.323 22.408 1.00 64.19 97 GLY A C 1
ATOM 776 O O . GLY A 1 97 ? -6.316 -1.307 22.886 1.00 64.19 97 GLY A O 1
ATOM 777 N N . GLU A 1 98 ? -4.736 -2.341 21.673 1.00 62.06 98 GLU A N 1
ATOM 778 C CA . GLU A 1 98 ? -5.502 -3.544 21.324 1.00 62.06 98 GLU A CA 1
ATOM 779 C C . GLU A 1 98 ? -5.477 -4.590 22.452 1.00 62.06 98 GLU A C 1
ATOM 781 O O . GLU A 1 98 ? -5.167 -5.762 22.235 1.00 62.06 98 GLU A O 1
ATOM 786 N N . LYS A 1 99 ? -5.809 -4.202 23.695 1.00 52.88 99 LYS A N 1
ATOM 787 C CA . LYS A 1 99 ? -6.102 -5.220 24.718 1.00 52.88 99 LYS A CA 1
ATOM 788 C C . LYS A 1 99 ? -7.235 -6.105 24.181 1.00 52.88 99 LYS A C 1
ATOM 790 O O . LYS A 1 99 ? -8.305 -5.564 23.890 1.00 52.88 99 LYS A O 1
ATOM 795 N N . PRO A 1 100 ? -7.041 -7.433 24.060 1.00 49.91 100 PRO A N 1
ATOM 796 C CA . PRO A 1 100 ? -8.066 -8.306 23.518 1.00 49.91 100 PRO A CA 1
ATOM 797 C C . PRO A 1 100 ? -9.323 -8.169 24.368 1.00 49.91 100 PRO A C 1
ATOM 799 O O . PRO A 1 100 ? -9.307 -8.473 25.561 1.00 49.91 100 PRO A O 1
ATOM 802 N N . THR A 1 101 ? -10.420 -7.718 23.765 1.00 58.50 101 THR A N 1
ATOM 803 C CA . THR A 1 101 ? -11.749 -7.865 24.364 1.00 58.50 101 THR A CA 1
ATOM 804 C C . THR A 1 101 ? -12.165 -9.321 24.168 1.00 58.50 101 THR A C 1
ATOM 806 O O . THR A 1 101 ? -13.028 -9.645 23.362 1.00 58.50 101 THR A O 1
ATOM 809 N N . 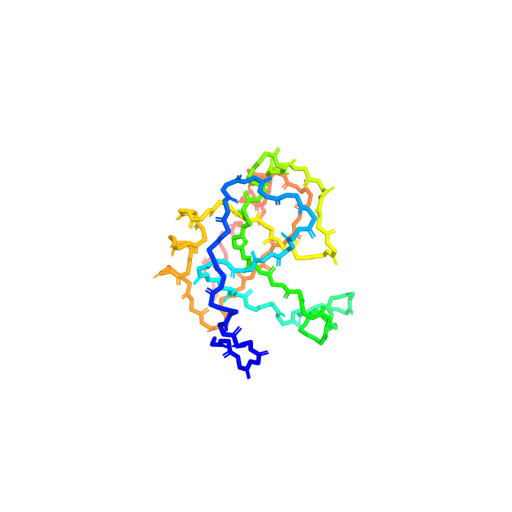LEU A 1 102 ? -11.456 -10.236 24.829 1.00 56.66 102 LEU A N 1
ATOM 810 C CA . LEU A 1 102 ? -11.886 -11.618 24.940 1.00 56.66 102 LEU A CA 1
ATOM 811 C C . LEU A 1 102 ? -12.811 -11.701 26.153 1.00 56.66 102 LEU A C 1
ATOM 813 O O . LEU A 1 102 ? -12.343 -11.574 27.282 1.00 56.66 102 LEU A O 1
ATOM 817 N N . LEU A 1 103 ? -14.093 -11.936 25.846 1.00 46.91 103 LEU A N 1
ATOM 818 C CA . LEU A 1 103 ? -15.267 -12.212 26.691 1.00 46.91 103 LEU A CA 1
ATOM 819 C C . LEU A 1 103 ? -16.303 -11.074 26.750 1.00 46.91 103 LEU A C 1
ATOM 821 O O . LEU A 1 103 ? -16.268 -10.212 27.627 1.00 46.91 103 LEU A O 1
ATOM 825 N N . SER A 1 104 ? -17.285 -11.174 25.850 1.00 39.53 104 SER A N 1
ATOM 826 C CA . SER A 1 104 ? -18.714 -11.026 26.162 1.00 39.53 104 SER A CA 1
ATOM 827 C C . SER A 1 104 ? -19.473 -12.164 25.494 1.00 39.53 104 SER A C 1
ATOM 829 O O . SER A 1 104 ? -19.258 -12.313 24.268 1.00 39.53 104 SER A O 1
#

Solvent-accessible surface area (backbone atoms only — not comparable to full-atom values): 6966 Å² total; per-residue (Å²): 127,87,86,84,73,79,85,83,85,72,85,77,58,81,52,47,76,101,52,94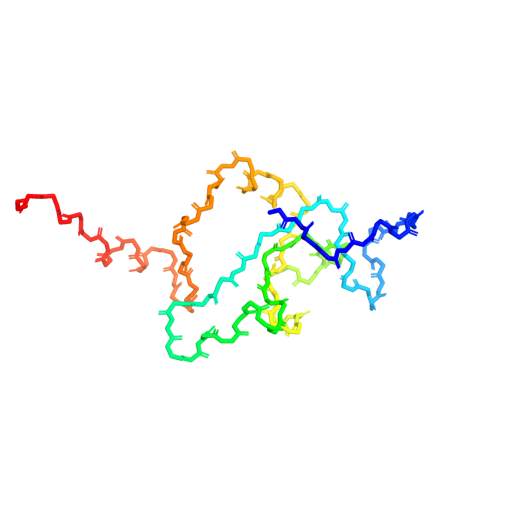,47,72,83,83,52,71,47,82,39,58,47,92,44,88,96,36,49,57,28,43,86,69,67,27,30,39,26,24,40,45,46,55,90,48,62,98,52,100,79,62,98,70,43,48,72,36,48,61,72,57,39,52,56,47,59,79,73,59,59,94,84,65,87,83,88,85,72,94,65,52,68,70,61,55,58,68,68,60,66,79,86,79,84,131